Protein AF-A0A2W4S4C8-F1 (afdb_monomer)

Foldseek 3Di:
DDDDDLLVVQLVVQVVQLVPALAPPGRKKKFKDDPSDTQFIFIWFADPPDDTCNGVNFDDDPNDGPRIDHGLRRRVVVCVVVVHQRAAIEMEMADDDDPVSVVVCVVSNHPYYDYDDDD

Radius of gyration: 14.17 Å; Cα contacts (8 Å, |Δi|>4): 244; chains: 1; bounding box: 30×37×44 Å

Secondary structure (DSSP, 8-state):
-PPPPHHHHHHHHHHHHHTT---SS---EEEEEETTEEEEEEE-BPPTTS--HHHH---EETTEE-SSBPHHHHHHHHHHHTT---TT-EEEESSPPPHHHHHHHHHTT--EEE-----

Mean predicted aligned error: 2.94 Å

Nearest PDB structures (foldseek):
  2hvv-assembly1_A  TM=9.152E-01  e=1.849E-14  Streptococcus mutans
  4p9e-assembly1_A  TM=9.151E-01  e=1.339E-11  Cyanophage S-TIM5
  1vq2-assembly1_A  TM=8.371E-01  e=5.339E-11  Tequatrovirus T4
  7fh4-assembly1_A  TM=8.962E-01  e=2.965E-09  Paramecium bursaria Chlorella virus 1
  2w4l-assembly1_B  TM=8.130E-01  e=1.997E-09  Homo sapiens

pLDDT: mean 95.68, std 8.47, range [34.91, 98.81]

Structure (mmCIF, N/CA/C/O backbone):
data_AF-A0A2W4S4C8-F1
#
_entry.id   AF-A0A2W4S4C8-F1
#
loop_
_atom_site.group_PDB
_atom_site.id
_atom_site.type_symbol
_atom_site.label_atom_id
_atom_site.label_alt_id
_atom_site.label_comp_id
_atom_site.label_asym_id
_atom_site.label_entity_id
_atom_site.label_seq_id
_atom_site.pdbx_PDB_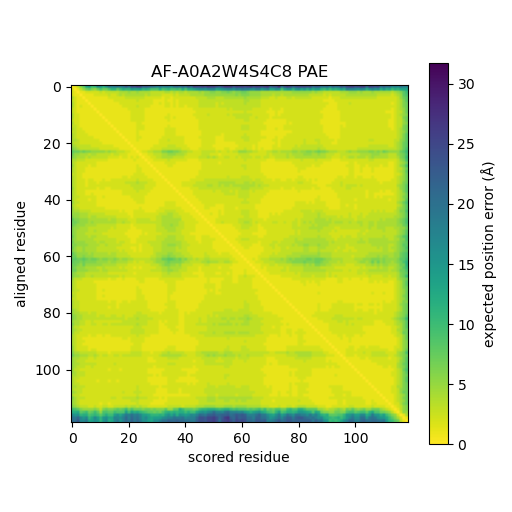ins_code
_atom_site.Cartn_x
_atom_site.Cartn_y
_atom_site.Cartn_z
_atom_site.occupancy
_atom_site.B_iso_or_equiv
_atom_site.auth_seq_id
_atom_site.auth_comp_id
_atom_site.auth_asym_id
_atom_site.auth_atom_id
_atom_site.pdbx_PDB_model_num
ATOM 1 N N . MET A 1 1 ? 7.617 17.529 23.225 1.00 72.50 1 MET A N 1
ATOM 2 C CA . MET A 1 1 ? 6.747 17.077 22.116 1.00 72.50 1 MET A CA 1
ATOM 3 C C . MET A 1 1 ? 5.524 16.405 22.714 1.00 72.50 1 MET A C 1
ATOM 5 O O . MET A 1 1 ? 5.693 15.645 23.661 1.00 72.50 1 MET A O 1
ATOM 9 N N . ALA A 1 2 ? 4.323 16.714 22.223 1.00 90.00 2 ALA A N 1
ATOM 10 C CA . ALA A 1 2 ? 3.101 16.026 22.641 1.00 90.00 2 ALA A CA 1
ATOM 11 C C . ALA A 1 2 ? 3.037 14.624 22.010 1.00 90.00 2 ALA A C 1
ATOM 13 O O . ALA A 1 2 ? 3.590 14.402 20.935 1.00 90.00 2 ALA A O 1
ATOM 14 N N . ARG A 1 3 ? 2.389 13.673 22.690 1.00 95.75 3 ARG A N 1
ATOM 15 C CA . ARG A 1 3 ? 2.176 12.317 22.168 1.00 95.75 3 ARG A CA 1
ATOM 16 C C . ARG A 1 3 ? 1.240 12.385 20.948 1.00 95.75 3 ARG A C 1
ATOM 18 O O . ARG A 1 3 ? 0.150 12.931 21.113 1.00 95.75 3 ARG A O 1
ATOM 25 N N . PRO A 1 4 ? 1.610 11.823 19.781 1.00 95.00 4 PRO A N 1
ATOM 26 C CA . PRO A 1 4 ? 0.745 11.844 18.606 1.00 95.00 4 PRO A CA 1
ATOM 27 C C . PRO A 1 4 ? -0.533 11.037 18.851 1.00 95.00 4 PRO A C 1
ATOM 29 O O . PRO A 1 4 ? -0.535 10.034 19.580 1.00 95.00 4 PRO A O 1
ATOM 32 N N . SER A 1 5 ? -1.623 11.466 18.221 1.00 95.88 5 SER A N 1
ATOM 33 C CA . SER A 1 5 ? -2.835 10.663 18.104 1.00 95.88 5 SER A CA 1
ATOM 34 C C . SER A 1 5 ? -2.574 9.401 17.272 1.00 95.88 5 SER A C 1
ATOM 36 O O . SER A 1 5 ? -1.567 9.273 16.575 1.00 95.88 5 SER A O 1
ATOM 38 N N . TRP A 1 6 ? -3.499 8.441 17.328 1.00 96.62 6 TRP A N 1
ATOM 39 C CA . TRP A 1 6 ? -3.377 7.216 16.536 1.00 96.62 6 TRP A CA 1
ATOM 40 C C . TRP A 1 6 ? -3.400 7.485 15.032 1.00 96.62 6 TRP A C 1
ATOM 42 O O . TRP A 1 6 ? -2.603 6.898 14.306 1.00 96.62 6 TRP A O 1
ATOM 52 N N . ASP A 1 7 ? -4.282 8.376 14.576 1.00 95.88 7 ASP A N 1
ATOM 53 C CA . ASP A 1 7 ? -4.401 8.699 13.155 1.00 95.88 7 ASP A CA 1
ATOM 54 C C . ASP A 1 7 ? -3.118 9.387 12.636 1.00 95.88 7 ASP A C 1
ATOM 56 O O . ASP A 1 7 ? -2.615 9.010 11.577 1.00 95.88 7 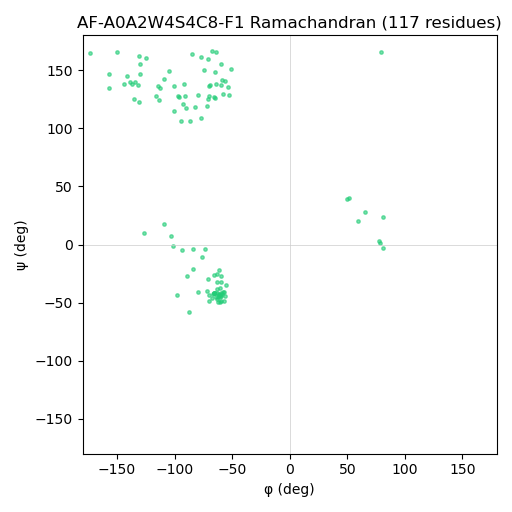ASP A O 1
ATOM 60 N N . GLU A 1 8 ? -2.529 10.308 13.411 1.00 95.38 8 GLU A N 1
ATOM 61 C CA . GLU A 1 8 ? -1.231 10.930 13.090 1.00 95.38 8 GLU A CA 1
ATOM 62 C C . GLU A 1 8 ? -0.105 9.893 13.039 1.00 95.38 8 GLU A C 1
ATOM 64 O O . GLU A 1 8 ? 0.608 9.809 12.042 1.00 95.38 8 GLU A O 1
ATOM 69 N N . TYR A 1 9 ? 0.005 9.042 14.065 1.00 97.25 9 TYR A N 1
ATOM 70 C CA . TYR A 1 9 ? 1.033 8.003 14.136 1.00 97.25 9 TYR A CA 1
ATOM 71 C C . TYR A 1 9 ? 0.992 7.051 12.931 1.00 97.25 9 TYR A C 1
ATOM 73 O O . TYR A 1 9 ? 2.017 6.788 12.298 1.00 97.25 9 TYR A O 1
ATOM 81 N N . PHE A 1 10 ? -0.188 6.534 12.577 1.00 98.19 10 PHE A N 1
ATOM 82 C CA . PHE A 1 10 ? -0.306 5.607 11.449 1.00 98.19 10 PHE A CA 1
ATOM 83 C C . PHE A 1 10 ? -0.101 6.290 10.097 1.00 98.19 10 PHE A C 1
ATOM 85 O O . PHE A 1 10 ? 0.412 5.661 9.168 1.00 98.19 10 PHE A O 1
ATOM 92 N N . MET A 1 11 ? -0.440 7.573 9.979 1.00 97.38 11 MET A N 1
ATOM 93 C CA . MET A 1 11 ? -0.120 8.335 8.781 1.00 97.38 11 MET A CA 1
ATOM 94 C C . MET A 1 11 ? 1.380 8.612 8.643 1.00 97.38 11 MET A C 1
ATOM 96 O O . MET A 1 11 ? 1.924 8.435 7.554 1.00 97.38 11 MET A O 1
ATOM 100 N N . GLU A 1 12 ? 2.072 8.992 9.716 1.00 96.88 12 GLU A N 1
ATOM 101 C CA . GLU A 1 12 ? 3.532 9.149 9.700 1.00 96.88 12 GLU A CA 1
ATOM 102 C C . GLU A 1 12 ? 4.215 7.846 9.268 1.00 96.88 12 GLU A C 1
ATOM 104 O O . GLU A 1 12 ? 5.115 7.851 8.426 1.00 96.88 12 GLU A O 1
ATOM 109 N N . LEU A 1 13 ? 3.724 6.701 9.751 1.00 98.19 13 LEU A N 1
ATOM 110 C CA . LEU A 1 13 ? 4.181 5.396 9.282 1.00 98.19 13 LEU A CA 1
ATOM 111 C C . LEU A 1 13 ? 3.911 5.181 7.788 1.00 98.19 13 LEU A C 1
ATOM 113 O O . LEU A 1 13 ? 4.802 4.716 7.079 1.00 98.19 13 LEU A O 1
ATOM 117 N N . ALA A 1 14 ? 2.733 5.548 7.275 1.00 98.25 14 ALA A N 1
ATOM 118 C CA . ALA A 1 14 ? 2.441 5.463 5.842 1.00 98.25 14 ALA A CA 1
ATOM 119 C C . ALA A 1 14 ? 3.391 6.340 5.006 1.00 98.25 14 ALA A C 1
ATOM 121 O O . ALA A 1 14 ? 3.847 5.912 3.943 1.00 98.25 14 ALA A O 1
ATOM 122 N N . GLN A 1 15 ? 3.765 7.522 5.502 1.00 97.81 15 GLN A N 1
ATOM 123 C CA . GLN A 1 15 ? 4.778 8.375 4.875 1.00 97.81 15 GLN A CA 1
ATOM 124 C C . GLN A 1 15 ? 6.168 7.732 4.897 1.00 97.81 15 GLN A C 1
ATOM 126 O O . GLN A 1 15 ? 6.875 7.779 3.891 1.00 97.81 15 GLN A O 1
ATOM 131 N N . VAL A 1 16 ? 6.566 7.092 6.002 1.00 98.44 16 VAL A N 1
ATOM 132 C CA . VAL A 1 16 ? 7.832 6.342 6.084 1.00 98.44 16 VAL A CA 1
ATOM 133 C C . VAL A 1 16 ? 7.839 5.175 5.096 1.00 98.44 16 VAL A C 1
ATOM 135 O O . VAL A 1 16 ? 8.811 5.011 4.361 1.00 98.44 16 VAL A O 1
ATOM 138 N N . VAL A 1 17 ? 6.748 4.413 5.010 1.00 98.44 17 VAL A N 1
ATOM 139 C CA . VAL A 1 17 ? 6.585 3.326 4.031 1.00 98.44 17 VAL A CA 1
ATOM 140 C C . VAL A 1 17 ? 6.711 3.861 2.600 1.00 98.44 17 VAL A C 1
ATOM 142 O O . VAL A 1 17 ? 7.424 3.274 1.785 1.00 98.44 17 VAL A O 1
ATOM 145 N N . ALA A 1 18 ? 6.111 5.018 2.302 1.00 98.25 18 ALA A N 1
ATOM 146 C CA . ALA A 1 18 ? 6.187 5.655 0.987 1.00 98.25 18 ALA A CA 1
ATOM 147 C C . ALA A 1 18 ? 7.625 5.990 0.551 1.00 98.25 18 ALA A C 1
ATOM 149 O O . ALA A 1 18 ? 7.905 5.991 -0.649 1.00 98.25 18 ALA A O 1
ATOM 150 N N . LYS A 1 19 ? 8.560 6.218 1.489 1.00 98.12 19 LYS A N 1
ATOM 151 C CA . LYS A 1 19 ? 9.977 6.496 1.173 1.00 98.12 19 LYS A CA 1
ATOM 152 C C . LYS A 1 19 ? 10.663 5.341 0.438 1.00 98.12 19 LYS A C 1
ATOM 154 O O . LYS A 1 19 ? 11.643 5.578 -0.257 1.00 98.12 19 LYS A O 1
ATOM 159 N N . ARG A 1 20 ? 10.143 4.110 0.546 1.00 98.12 20 ARG A N 1
ATOM 160 C CA . ARG A 1 20 ? 10.647 2.942 -0.198 1.00 98.12 20 ARG A CA 1
ATOM 161 C C . ARG A 1 20 ? 10.076 2.803 -1.614 1.00 98.12 20 ARG A C 1
ATOM 163 O O . ARG A 1 20 ? 10.493 1.908 -2.341 1.00 98.12 20 ARG A O 1
ATOM 170 N N . SER A 1 21 ? 9.140 3.663 -2.020 1.00 98.25 21 SER A N 1
ATOM 171 C CA . SER A 1 21 ? 8.544 3.613 -3.355 1.00 98.25 21 SER A CA 1
ATOM 172 C C . SER A 1 21 ? 9.581 3.787 -4.461 1.00 98.25 21 SER A C 1
ATOM 174 O O . SER A 1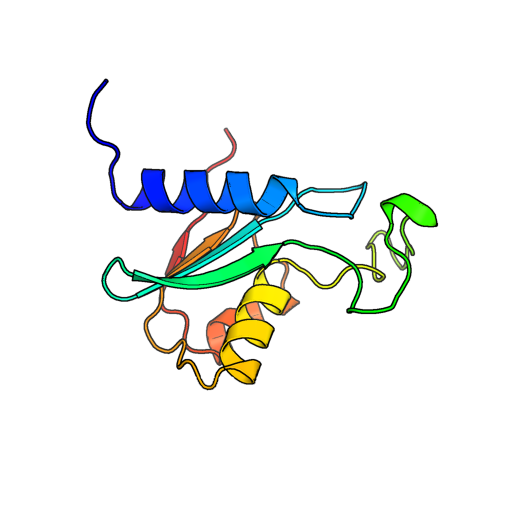 21 ? 10.422 4.691 -4.431 1.00 98.25 21 SER A O 1
ATOM 176 N N . THR A 1 22 ? 9.449 2.971 -5.502 1.00 98.06 22 THR A N 1
ATOM 177 C CA . THR A 1 22 ? 10.335 2.968 -6.670 1.00 98.06 22 THR A CA 1
ATOM 178 C C . THR A 1 22 ? 9.655 3.506 -7.932 1.00 98.06 22 THR A C 1
ATOM 180 O O . THR A 1 22 ? 10.143 3.311 -9.042 1.00 98.06 22 THR A O 1
ATOM 183 N N . CYS A 1 23 ? 8.533 4.222 -7.784 1.00 96.94 23 CYS A N 1
ATOM 184 C CA . CYS A 1 23 ? 7.920 4.996 -8.866 1.00 96.94 23 CYS A CA 1
ATOM 185 C C . CYS A 1 23 ? 8.440 6.442 -8.862 1.00 96.94 23 CYS A C 1
ATOM 187 O O . CYS A 1 23 ? 8.546 7.058 -7.800 1.00 96.94 23 CYS A O 1
ATOM 189 N N . ASN A 1 24 ? 8.735 7.007 -10.036 1.00 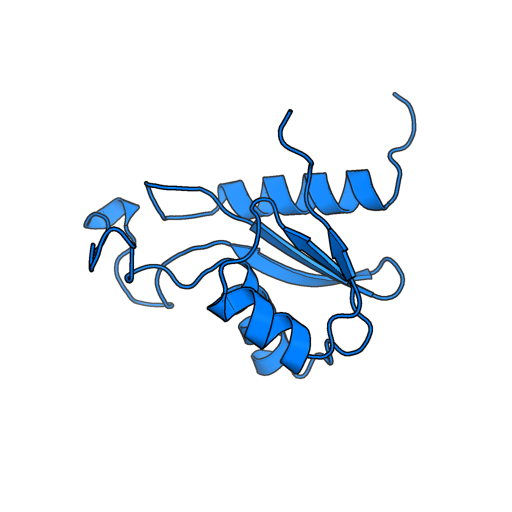92.56 24 ASN A N 1
ATOM 190 C CA . ASN A 1 24 ? 9.263 8.376 -10.146 1.00 92.56 24 ASN A CA 1
ATOM 191 C C . ASN A 1 24 ? 8.157 9.443 -10.131 1.00 92.56 24 ASN A C 1
ATOM 193 O O . ASN A 1 24 ? 8.422 10.595 -9.818 1.00 92.56 24 ASN A O 1
ATOM 197 N N . ARG A 1 25 ? 6.907 9.070 -10.446 1.00 93.94 25 ARG A N 1
ATOM 198 C CA . ARG A 1 25 ? 5.778 10.016 -10.535 1.00 93.94 25 ARG A CA 1
ATOM 199 C C . ARG A 1 25 ? 5.195 10.394 -9.180 1.00 93.94 25 ARG A C 1
ATOM 201 O O . ARG A 1 25 ? 4.800 11.534 -8.970 1.00 93.94 25 ARG A O 1
ATOM 208 N N . ARG A 1 26 ? 5.060 9.415 -8.285 1.00 93.06 26 ARG A N 1
ATOM 209 C CA . ARG A 1 26 ? 4.476 9.610 -6.956 1.00 93.06 26 ARG A CA 1
ATOM 210 C C . ARG A 1 26 ? 4.969 8.524 -6.014 1.00 93.06 26 ARG A C 1
ATOM 212 O O . ARG A 1 26 ? 4.942 7.346 -6.371 1.00 93.06 26 ARG A O 1
ATOM 219 N N . LYS A 1 27 ? 5.369 8.931 -4.813 1.00 96.69 27 LYS A N 1
ATOM 220 C CA . LYS A 1 27 ? 5.751 8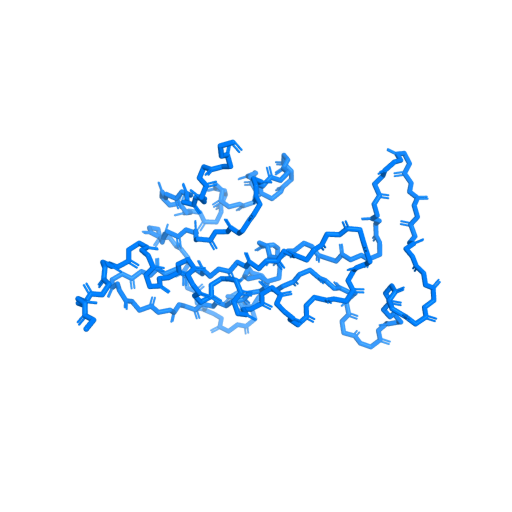.039 -3.718 1.00 96.69 27 LYS A CA 1
ATOM 221 C C . LYS A 1 27 ? 4.523 7.813 -2.837 1.00 96.69 27 LYS A C 1
ATOM 223 O O . LYS A 1 27 ? 4.086 8.729 -2.146 1.00 96.69 27 LYS A O 1
ATOM 228 N N . VAL A 1 28 ? 3.923 6.629 -2.920 1.00 98.06 28 VAL A N 1
ATOM 229 C CA . VAL A 1 28 ? 2.703 6.279 -2.179 1.00 98.06 28 VAL A CA 1
ATOM 230 C C . VAL A 1 28 ? 3.024 5.178 -1.180 1.00 98.06 28 VAL A C 1
ATOM 232 O O . VAL A 1 28 ? 3.730 4.226 -1.514 1.00 98.06 28 VAL A O 1
ATOM 235 N N . GLY A 1 29 ? 2.500 5.316 0.034 1.00 98.38 29 GLY A N 1
ATOM 236 C CA . GLY A 1 29 ? 2.571 4.317 1.091 1.00 98.38 29 GLY A CA 1
ATOM 237 C C . GLY A 1 29 ? 1.190 4.075 1.684 1.00 98.38 29 GLY A C 1
ATOM 238 O O . GLY A 1 29 ? 0.365 4.990 1.740 1.00 98.38 29 GLY A O 1
ATOM 239 N N . ALA A 1 30 ? 0.949 2.837 2.098 1.00 98.69 30 ALA A N 1
ATOM 240 C CA . ALA A 1 30 ? -0.279 2.373 2.714 1.00 98.69 30 ALA A CA 1
ATOM 241 C C . ALA A 1 30 ? 0.040 1.515 3.945 1.00 98.69 30 ALA A C 1
ATOM 243 O O . ALA A 1 30 ? 0.964 0.697 3.924 1.00 98.69 30 ALA A O 1
ATOM 244 N N . VAL A 1 31 ? -0.745 1.686 5.006 1.00 98.75 31 VAL A N 1
ATOM 245 C CA . VAL A 1 31 ? -0.678 0.905 6.247 1.00 98.75 31 VAL A CA 1
ATOM 246 C C . VAL A 1 31 ? -2.090 0.440 6.583 1.00 98.75 31 VAL A C 1
ATOM 248 O O . VAL A 1 31 ? -3.004 1.254 6.719 1.00 98.75 31 VAL A O 1
ATOM 251 N N . LEU A 1 32 ? -2.278 -0.873 6.703 1.00 98.75 32 LEU A N 1
ATOM 252 C CA . LEU A 1 32 ? -3.544 -1.473 7.119 1.00 98.75 32 LEU A CA 1
ATOM 253 C C . LEU A 1 32 ? -3.490 -1.754 8.617 1.00 98.75 32 LEU A C 1
ATOM 255 O O . LEU A 1 32 ? -2.555 -2.391 9.098 1.00 98.75 32 LEU A O 1
ATOM 259 N N . VAL A 1 33 ? -4.483 -1.267 9.356 1.00 98.81 33 VAL A N 1
ATOM 260 C CA . VAL A 1 33 ? -4.494 -1.281 10.823 1.00 98.81 33 VAL A CA 1
ATOM 261 C C . VAL A 1 33 ? -5.826 -1.804 11.335 1.00 98.81 33 VAL A C 1
ATOM 263 O O . VAL A 1 33 ? -6.883 -1.383 10.871 1.00 98.81 33 VAL A O 1
ATOM 266 N N . ARG A 1 34 ? -5.794 -2.664 12.353 1.00 98.50 34 ARG A N 1
ATOM 267 C CA . ARG A 1 34 ? -6.978 -3.041 13.138 1.00 98.50 34 ARG A CA 1
ATOM 268 C C . ARG A 1 34 ? -6.603 -3.106 14.611 1.00 98.50 34 ARG A C 1
ATOM 270 O O . ARG A 1 34 ? -5.504 -3.535 14.940 1.00 98.50 34 ARG A O 1
ATOM 277 N N . ASP A 1 35 ? -7.481 -2.628 15.488 1.00 97.62 35 ASP A N 1
ATOM 278 C CA . ASP A 1 35 ? -7.262 -2.622 16.943 1.00 97.62 35 ASP A CA 1
ATOM 279 C C . ASP A 1 35 ? -5.918 -1.994 17.357 1.00 97.62 35 ASP A C 1
ATOM 281 O O . ASP A 1 35 ? -5.217 -2.493 18.236 1.00 97.62 35 ASP A O 1
ATOM 285 N N . LYS A 1 36 ? -5.541 -0.894 16.682 1.00 97.62 36 LYS A N 1
ATOM 286 C CA . LYS A 1 36 ? -4.263 -0.173 16.860 1.00 97.62 36 LYS A CA 1
ATOM 287 C C . LYS A 1 36 ? -3.015 -1.035 16.594 1.00 97.62 36 LYS A C 1
ATOM 289 O O . LYS A 1 36 ? -1.921 -0.688 17.030 1.00 97.62 36 LYS A O 1
ATOM 294 N N . ARG A 1 37 ? -3.162 -2.142 15.863 1.00 98.12 37 ARG A N 1
ATOM 295 C CA . ARG A 1 37 ? -2.074 -3.016 15.413 1.00 98.12 37 ARG A CA 1
ATOM 296 C C . ARG A 1 37 ? -1.943 -2.932 13.902 1.00 98.12 37 ARG A C 1
ATOM 298 O O . ARG A 1 37 ? -2.937 -2.999 13.180 1.00 98.12 37 ARG A O 1
ATOM 305 N N . ILE A 1 38 ? -0.708 -2.800 13.436 1.00 98.69 38 ILE A N 1
ATOM 306 C CA . ILE A 1 38 ? -0.393 -2.854 12.010 1.00 98.69 38 ILE A CA 1
ATOM 307 C C . ILE A 1 38 ? -0.573 -4.300 11.554 1.00 98.69 38 ILE A C 1
ATOM 309 O O . ILE A 1 38 ? 0.003 -5.212 12.141 1.00 98.69 38 ILE A O 1
ATOM 313 N N . LEU A 1 39 ? -1.391 -4.492 10.526 1.00 98.75 39 LEU A N 1
ATOM 314 C CA . LEU A 1 39 ? -1.607 -5.781 9.883 1.00 98.75 39 LEU A CA 1
ATOM 315 C C . LEU A 1 39 ? -0.569 -5.982 8.784 1.00 98.75 39 LEU A C 1
ATOM 317 O O . LEU A 1 39 ? 0.201 -6.933 8.820 1.00 98.75 39 LEU A O 1
ATOM 321 N N . THR A 1 40 ? -0.536 -5.053 7.828 1.00 98.75 40 THR A N 1
ATOM 322 C CA . THR A 1 40 ? 0.393 -5.058 6.696 1.00 98.75 40 THR A CA 1
ATOM 323 C C . THR A 1 40 ? 0.693 -3.637 6.240 1.00 98.75 40 THR A C 1
ATOM 325 O O . THR A 1 40 ? 0.000 -2.676 6.592 1.00 98.75 40 THR A O 1
ATOM 328 N N . THR A 1 41 ? 1.741 -3.501 5.434 1.00 98.69 41 THR A N 1
ATOM 329 C CA . THR A 1 41 ? 2.107 -2.251 4.772 1.00 98.69 41 THR A CA 1
ATOM 330 C C . THR A 1 41 ? 2.349 -2.495 3.288 1.00 98.69 41 THR A C 1
ATOM 332 O O . THR A 1 41 ? 2.538 -3.630 2.848 1.00 98.69 41 THR A O 1
ATOM 335 N N . GLY A 1 42 ? 2.332 -1.426 2.501 1.00 98.50 42 GLY A N 1
ATOM 336 C CA . GLY A 1 42 ? 2.675 -1.479 1.089 1.00 98.50 42 GLY A CA 1
ATOM 337 C C . GLY A 1 42 ? 3.119 -0.120 0.576 1.00 98.50 42 GLY A C 1
ATOM 338 O O . GLY A 1 42 ? 2.631 0.914 1.018 1.00 98.50 42 GLY A O 1
ATOM 339 N N . TYR A 1 43 ? 4.049 -0.118 -0.371 1.00 98.62 43 TYR A N 1
ATOM 340 C CA . TYR A 1 43 ? 4.421 1.057 -1.156 1.00 98.62 43 TYR A CA 1
ATOM 341 C C . TYR A 1 43 ? 4.276 0.737 -2.637 1.00 98.62 43 TYR A C 1
ATOM 343 O O . TYR A 1 43 ? 4.245 -0.434 -3.017 1.00 98.62 43 TYR A O 1
ATOM 351 N N . ASN A 1 44 ? 4.177 1.755 -3.490 1.00 98.44 44 ASN A N 1
ATOM 352 C CA . ASN A 1 44 ? 4.070 1.510 -4.923 1.00 98.44 44 ASN A CA 1
ATOM 353 C C . ASN A 1 44 ? 5.433 1.197 -5.565 1.00 98.44 44 ASN A C 1
ATOM 355 O O . ASN A 1 44 ? 6.401 1.945 -5.412 1.00 98.44 44 ASN A O 1
ATOM 359 N N . GLY A 1 45 ? 5.492 0.095 -6.309 1.00 98.19 45 GLY A N 1
ATOM 360 C CA . GLY A 1 45 ? 6.703 -0.422 -6.944 1.00 98.19 45 GLY A CA 1
ATOM 361 C C . GLY A 1 45 ? 6.390 -1.604 -7.858 1.00 98.19 45 GLY A C 1
ATOM 362 O O . GLY A 1 45 ? 5.288 -2.151 -7.813 1.00 98.19 45 GLY A O 1
ATOM 363 N N . SER A 1 46 ? 7.332 -1.963 -8.728 1.00 97.69 46 SER A N 1
ATOM 364 C CA . SER A 1 46 ? 7.178 -3.119 -9.626 1.00 97.69 46 SER A CA 1
ATOM 365 C C . SER A 1 46 ? 6.967 -4.425 -8.851 1.00 97.69 46 SER A C 1
ATOM 367 O O . SER A 1 46 ? 7.440 -4.526 -7.714 1.00 97.69 46 SER A O 1
ATOM 369 N N . PRO A 1 47 ? 6.322 -5.436 -9.464 1.00 96.81 47 PRO A N 1
ATOM 370 C CA . PRO A 1 47 ? 6.292 -6.787 -8.917 1.00 96.81 47 PRO A CA 1
ATOM 371 C C . PRO A 1 47 ? 7.703 -7.306 -8.569 1.00 96.81 47 PRO A C 1
ATOM 373 O O . PRO A 1 47 ? 8.672 -6.914 -9.232 1.00 96.81 47 PRO A O 1
ATOM 376 N N . PRO A 1 48 ? 7.838 -8.197 -7.567 1.00 93.94 48 PRO A N 1
ATOM 377 C CA . PRO A 1 48 ? 9.124 -8.786 -7.203 1.00 93.94 48 PRO A CA 1
ATOM 378 C C . PRO A 1 48 ? 9.833 -9.425 -8.405 1.00 93.94 48 PRO A C 1
ATOM 380 O O . PRO A 1 48 ? 9.208 -10.124 -9.199 1.00 93.94 48 PRO A O 1
ATOM 383 N N . GLY A 1 49 ? 11.139 -9.182 -8.533 1.00 96.00 49 GLY A N 1
ATOM 384 C CA . GLY A 1 49 ? 11.961 -9.718 -9.625 1.00 96.00 49 GLY A CA 1
ATOM 385 C C . GLY A 1 49 ? 11.883 -8.946 -10.948 1.00 96.00 49 GLY A C 1
ATOM 386 O O . GLY A 1 49 ? 12.608 -9.293 -11.876 1.00 96.00 49 GLY A O 1
ATOM 387 N N . LEU A 1 50 ? 11.057 -7.896 -11.051 1.00 97.31 50 LEU A N 1
ATOM 388 C CA . LEU A 1 50 ? 10.975 -7.052 -12.248 1.00 97.31 50 LEU A CA 1
ATOM 389 C C . LEU A 1 50 ? 11.659 -5.687 -12.049 1.00 97.31 50 LEU A C 1
ATOM 391 O O . LEU A 1 50 ? 11.610 -5.142 -10.944 1.00 97.31 50 LEU A O 1
ATOM 395 N N . PRO A 1 51 ? 12.223 -5.079 -13.116 1.00 97.25 51 PRO A N 1
ATOM 396 C CA . PRO A 1 51 ? 12.860 -3.765 -13.037 1.00 97.25 51 PRO A CA 1
ATOM 397 C C . PRO A 1 51 ? 11.929 -2.683 -12.489 1.00 97.25 51 PRO A C 1
ATOM 399 O O . PRO A 1 51 ? 10.743 -2.620 -12.847 1.00 97.25 51 PRO A O 1
ATOM 402 N N . HIS A 1 52 ? 12.461 -1.794 -11.654 1.00 97.94 52 HIS A N 1
ATOM 403 C CA . HIS A 1 52 ? 11.720 -0.674 -11.091 1.00 97.94 52 HIS A CA 1
ATOM 404 C C . HIS A 1 52 ? 11.685 0.548 -12.011 1.00 97.94 52 HIS A C 1
ATOM 406 O O . HIS A 1 52 ? 12.471 0.677 -12.947 1.00 97.94 52 HIS A O 1
ATOM 412 N N . CYS A 1 53 ? 10.771 1.491 -11.744 1.00 97.81 53 CYS A N 1
ATOM 413 C CA . CYS A 1 53 ? 10.741 2.736 -12.521 1.00 97.81 53 CYS A CA 1
ATOM 414 C C . CYS A 1 53 ? 12.001 3.583 -12.289 1.00 97.81 53 CYS A C 1
ATOM 416 O O . CYS A 1 53 ? 12.362 4.377 -13.151 1.00 97.81 53 CYS A O 1
ATOM 418 N N . THR A 1 54 ? 12.653 3.431 -11.135 1.00 97.31 54 THR A N 1
ATOM 419 C CA . THR A 1 54 ? 13.960 4.033 -10.839 1.00 97.31 54 THR A CA 1
ATOM 420 C C . THR A 1 54 ? 15.068 3.515 -11.748 1.00 97.31 54 THR A C 1
ATOM 422 O O . THR A 1 54 ? 16.022 4.245 -11.981 1.00 97.31 54 THR A O 1
ATOM 425 N N . ASP A 1 55 ? 14.920 2.303 -12.287 1.00 97.12 55 ASP A N 1
ATOM 426 C CA . ASP A 1 55 ? 15.972 1.631 -13.051 1.00 97.12 55 ASP A CA 1
ATOM 427 C C . ASP A 1 55 ? 15.757 1.820 -14.557 1.00 97.12 55 ASP A C 1
ATOM 429 O O . ASP A 1 55 ? 16.690 2.106 -15.297 1.00 97.12 55 ASP A O 1
ATOM 433 N N . VAL A 1 56 ? 14.506 1.676 -15.015 1.00 97.88 56 VAL A N 1
ATOM 434 C CA . VAL A 1 56 ? 14.157 1.640 -16.451 1.00 97.88 56 VAL A CA 1
ATOM 435 C C . VAL A 1 56 ? 13.071 2.642 -16.851 1.00 97.88 56 VAL A C 1
ATOM 437 O O . VAL A 1 56 ? 12.524 2.578 -17.951 1.00 97.88 56 VAL A O 1
ATOM 440 N N . GLY A 1 57 ? 12.704 3.554 -15.952 1.00 97.19 57 GLY A N 1
ATOM 441 C CA . GLY A 1 57 ? 11.640 4.526 -16.186 1.00 97.19 57 GLY A CA 1
ATOM 442 C C . GLY A 1 57 ? 10.221 3.971 -15.998 1.00 97.19 57 GLY A C 1
ATOM 443 O O . GLY A 1 57 ? 9.964 2.765 -15.895 1.00 97.19 57 GLY A O 1
ATOM 444 N N . CYS A 1 58 ? 9.257 4.891 -15.915 1.00 97.31 58 CYS A N 1
ATOM 445 C CA . CYS A 1 58 ? 7.841 4.539 -15.806 1.00 97.31 58 CYS A CA 1
ATOM 446 C C . CYS A 1 58 ? 7.331 3.951 -17.129 1.00 97.31 58 CYS A C 1
ATOM 448 O O . CYS A 1 58 ? 7.599 4.508 -18.189 1.00 97.31 58 CYS A O 1
ATOM 450 N N . LEU A 1 59 ? 6.549 2.869 -17.063 1.00 96.81 59 LEU A N 1
ATOM 451 C CA . LEU A 1 59 ? 5.799 2.370 -18.219 1.00 96.81 59 LEU A CA 1
ATOM 452 C C . LEU A 1 59 ? 4.458 3.099 -18.278 1.00 96.81 59 LEU A C 1
ATOM 454 O O . LEU A 1 59 ? 3.601 2.847 -17.434 1.00 96.81 59 LEU A O 1
ATOM 458 N N . MET A 1 60 ? 4.311 4.025 -19.221 1.00 96.38 60 MET A N 1
ATOM 459 C CA . MET A 1 60 ? 3.144 4.901 -19.317 1.00 96.38 60 MET A CA 1
ATOM 460 C C . MET A 1 60 ? 2.130 4.372 -20.330 1.00 96.38 60 MET A C 1
ATOM 462 O O . MET A 1 60 ? 2.484 4.135 -21.480 1.00 96.38 60 MET A O 1
ATOM 466 N N . VAL A 1 61 ? 0.874 4.243 -19.909 1.00 96.69 61 VAL A N 1
ATOM 467 C CA . VAL A 1 61 ? -0.283 3.919 -20.756 1.00 96.69 61 VAL A CA 1
ATOM 468 C C . VAL A 1 61 ? -1.416 4.854 -20.344 1.00 96.69 61 VAL A C 1
ATOM 470 O O . VAL A 1 61 ? -1.706 4.966 -19.154 1.00 96.69 61 VAL A O 1
ATOM 473 N N . ASP A 1 62 ? -1.985 5.593 -21.297 1.00 94.50 62 ASP A N 1
ATOM 474 C CA . ASP A 1 62 ? -3.088 6.545 -21.075 1.00 94.50 62 ASP A CA 1
ATOM 475 C C . ASP A 1 62 ? -2.855 7.525 -19.907 1.00 94.50 62 ASP A C 1
ATOM 477 O O . ASP A 1 62 ? -3.737 7.821 -19.107 1.00 94.50 62 ASP A O 1
ATOM 481 N N . GLY A 1 63 ? -1.619 8.013 -19.759 1.00 92.31 63 GLY A N 1
ATOM 482 C CA . GLY A 1 63 ? -1.245 8.944 -18.685 1.00 92.31 63 GLY A CA 1
ATOM 483 C C . GLY A 1 63 ? -1.026 8.301 -17.305 1.00 92.31 63 GLY A C 1
ATOM 484 O O . GLY A 1 63 ? -0.641 8.997 -16.357 1.00 92.31 63 GLY A O 1
ATOM 485 N N . HIS A 1 64 ? -1.166 6.979 -17.189 1.00 92.88 64 HIS A N 1
ATOM 486 C CA . HIS A 1 64 ? -0.945 6.207 -15.968 1.00 92.88 64 HIS A CA 1
ATOM 487 C C . HIS A 1 64 ? 0.322 5.349 -16.052 1.00 92.88 64 HIS A C 1
ATOM 489 O O . HIS A 1 64 ? 0.648 4.792 -17.094 1.00 92.88 64 HIS A O 1
ATOM 495 N N . CYS A 1 65 ? 1.055 5.233 -14.939 1.00 95.62 65 CYS A N 1
ATOM 496 C CA . CYS A 1 65 ? 2.162 4.281 -14.857 1.00 95.62 65 CYS A CA 1
ATOM 497 C C . CYS A 1 65 ? 1.603 2.897 -14.524 1.00 95.62 65 CYS A C 1
ATOM 499 O O . CYS A 1 65 ? 1.046 2.723 -13.444 1.00 95.62 65 CYS A O 1
ATOM 501 N N . VAL A 1 66 ? 1.791 1.926 -15.416 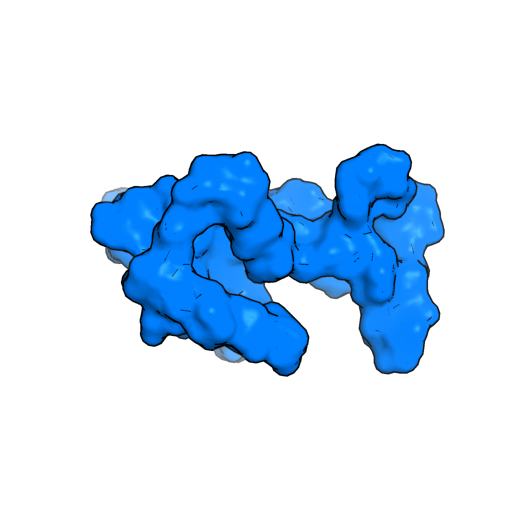1.00 96.12 66 VAL A N 1
ATOM 502 C CA . VAL A 1 66 ? 1.298 0.545 -15.249 1.00 96.12 66 VAL A CA 1
ATOM 503 C C . VAL A 1 66 ? 2.386 -0.434 -14.795 1.00 96.12 66 VAL A C 1
ATOM 505 O O . VAL A 1 66 ? 2.115 -1.609 -14.581 1.00 96.12 66 VAL A O 1
ATOM 508 N N . ARG A 1 67 ? 3.631 0.036 -14.623 1.00 96.81 67 ARG A N 1
ATOM 509 C CA . ARG A 1 67 ? 4.744 -0.791 -14.119 1.00 96.81 67 ARG A CA 1
ATOM 510 C C . ARG A 1 67 ? 4.605 -1.100 -12.629 1.00 96.81 67 ARG A C 1
ATOM 512 O O . ARG A 1 67 ? 4.960 -2.186 -12.185 1.00 96.81 67 ARG A O 1
ATOM 519 N N . ALA A 1 68 ? 4.168 -0.112 -11.854 1.00 97.38 68 ALA A N 1
ATOM 520 C CA . ALA A 1 68 ? 4.124 -0.208 -10.406 1.00 97.38 68 ALA A CA 1
ATOM 521 C C . ALA A 1 68 ? 2.771 -0.749 -9.940 1.00 97.38 68 ALA A C 1
ATOM 523 O O . ALA A 1 68 ? 1.732 -0.173 -10.256 1.00 97.38 68 ALA A O 1
ATOM 524 N N . ILE A 1 69 ? 2.798 -1.787 -9.107 1.00 98.19 69 ILE A N 1
ATOM 525 C CA . ILE A 1 69 ? 1.665 -2.134 -8.250 1.00 98.19 69 ILE A CA 1
ATOM 526 C C . ILE A 1 69 ? 1.467 -0.971 -7.271 1.00 98.19 69 ILE A C 1
ATOM 528 O O . ILE A 1 69 ? 2.442 -0.404 -6.770 1.00 98.19 69 ILE A O 1
ATOM 532 N N . HIS A 1 70 ? 0.221 -0.578 -7.015 1.00 98.44 70 HIS A N 1
ATOM 533 C CA . HIS A 1 70 ? -0.083 0.509 -6.086 1.00 98.44 70 HIS A CA 1
ATOM 534 C C . HIS A 1 70 ? 0.172 0.105 -4.624 1.00 98.44 70 HIS A C 1
ATOM 536 O O . HIS A 1 70 ? 0.208 -1.075 -4.277 1.00 98.44 70 HIS A O 1
ATOM 542 N N . ALA A 1 71 ? 0.338 1.091 -3.743 1.00 98.56 71 ALA A N 1
ATOM 543 C CA . ALA A 1 71 ? 0.664 0.852 -2.338 1.00 98.56 71 ALA A CA 1
ATOM 544 C C . ALA A 1 71 ? -0.427 0.044 -1.618 1.00 98.56 71 ALA A C 1
ATOM 546 O O . ALA A 1 71 ? -0.134 -0.906 -0.895 1.00 98.56 71 ALA A O 1
ATOM 547 N N . GLU A 1 72 ? -1.687 0.387 -1.872 1.00 98.75 72 GLU A N 1
ATOM 548 C CA . GLU A 1 72 ? -2.874 -0.255 -1.311 1.00 98.75 72 GLU A CA 1
ATOM 549 C C . GLU A 1 72 ? -2.994 -1.703 -1.794 1.00 98.75 72 GLU A C 1
ATOM 551 O O . GLU A 1 72 ? -3.268 -2.605 -1.006 1.00 98.75 72 GLU A O 1
ATOM 556 N N . GLN A 1 73 ? -2.725 -1.934 -3.083 1.00 98.69 73 GLN A N 1
ATOM 557 C CA . GLN A 1 73 ? -2.705 -3.271 -3.672 1.00 98.69 73 GLN A CA 1
ATOM 558 C C . GLN A 1 73 ? -1.613 -4.128 -3.039 1.00 98.69 73 GLN A C 1
ATOM 560 O O . GLN A 1 73 ? -1.895 -5.247 -2.625 1.00 98.69 73 GLN A O 1
ATOM 565 N N . ASN A 1 74 ? -0.396 -3.596 -2.897 1.00 98.69 74 ASN A N 1
ATOM 566 C CA . ASN A 1 74 ? 0.690 -4.308 -2.228 1.00 98.69 74 ASN A CA 1
ATOM 567 C C . ASN A 1 74 ? 0.335 -4.643 -0.773 1.00 98.69 74 ASN A C 1
ATOM 569 O O . ASN A 1 74 ? 0.559 -5.773 -0.349 1.00 98.69 74 ASN A O 1
ATOM 573 N N . ALA A 1 75 ? -0.290 -3.726 -0.029 1.00 98.75 75 ALA A N 1
ATOM 574 C CA . ALA A 1 75 ? -0.721 -4.002 1.342 1.00 98.75 75 ALA A CA 1
ATOM 575 C C . ALA A 1 75 ? -1.784 -5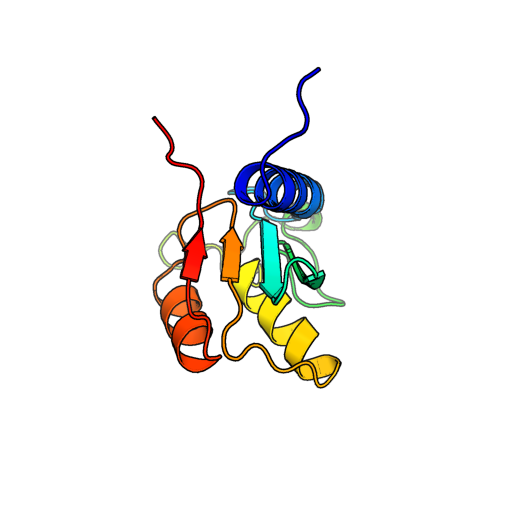.119 1.420 1.00 98.75 75 ALA A C 1
ATOM 577 O O . ALA A 1 75 ? -1.730 -5.956 2.325 1.00 98.75 75 ALA A O 1
ATOM 578 N N . ILE A 1 76 ? -2.716 -5.171 0.457 1.00 98.81 76 ILE A N 1
ATOM 579 C CA . ILE A 1 76 ? -3.708 -6.254 0.331 1.00 98.81 76 ILE A CA 1
ATOM 580 C C . ILE A 1 76 ? -3.037 -7.581 -0.045 1.00 98.81 76 ILE A C 1
ATOM 582 O O . ILE A 1 76 ? -3.326 -8.606 0.568 1.00 98.81 76 ILE A O 1
ATOM 586 N N . ILE A 1 77 ? -2.124 -7.572 -1.020 1.00 98.62 77 ILE A N 1
ATOM 587 C CA . ILE A 1 77 ? -1.388 -8.764 -1.466 1.00 98.62 77 ILE A CA 1
ATOM 588 C C . ILE A 1 77 ? -0.589 -9.361 -0.305 1.00 98.62 77 ILE A C 1
ATOM 590 O O . ILE A 1 77 ? -0.651 -10.566 -0.087 1.00 98.62 77 ILE A O 1
ATOM 594 N N . GLN A 1 78 ? 0.102 -8.531 0.482 1.00 98.44 78 GLN A N 1
ATOM 595 C CA . GLN A 1 78 ? 0.815 -8.985 1.680 1.00 98.44 78 GLN A CA 1
ATOM 596 C C . GLN A 1 78 ? -0.125 -9.672 2.675 1.00 98.44 78 GLN A C 1
ATOM 598 O O . GLN A 1 78 ? 0.215 -10.711 3.235 1.00 98.44 78 GLN A O 1
ATOM 603 N N . ALA A 1 79 ? -1.333 -9.139 2.863 1.00 98.56 79 ALA A N 1
ATOM 604 C CA . ALA A 1 79 ? -2.298 -9.749 3.769 1.00 98.56 79 ALA A CA 1
ATOM 605 C C . ALA A 1 79 ? -2.756 -11.120 3.255 1.00 98.56 79 ALA A C 1
ATOM 607 O O . ALA A 1 79 ? -2.817 -12.072 4.029 1.00 98.56 79 ALA A O 1
ATOM 608 N N . ALA A 1 80 ? -2.999 -11.242 1.947 1.00 98.50 80 ALA A N 1
ATOM 609 C CA . ALA A 1 80 ? -3.360 -12.506 1.315 1.00 98.50 80 ALA A CA 1
ATOM 610 C C . ALA A 1 80 ? -2.235 -13.553 1.408 1.00 98.50 80 ALA A C 1
ATOM 612 O O . ALA A 1 80 ? -2.500 -14.691 1.788 1.00 98.50 80 ALA A O 1
ATOM 613 N N . LEU A 1 81 ? -0.983 -13.166 1.132 1.00 98.06 81 LEU A N 1
ATOM 614 C CA . LEU A 1 81 ? 0.185 -14.055 1.216 1.00 98.06 81 LEU A CA 1
ATOM 615 C C . LEU A 1 81 ? 0.394 -14.629 2.623 1.00 98.06 81 LEU A C 1
ATOM 617 O O . LEU A 1 81 ? 0.855 -15.758 2.763 1.00 98.06 81 LEU A O 1
ATOM 621 N N . HIS A 1 82 ? 0.045 -13.863 3.658 1.00 97.88 82 HIS A N 1
ATOM 622 C CA . HIS A 1 82 ? 0.239 -14.248 5.057 1.00 97.88 82 HIS A CA 1
ATOM 623 C C . HIS A 1 82 ? -1.042 -14.717 5.765 1.00 97.88 82 HIS A C 1
ATOM 625 O O . HIS A 1 82 ? -1.022 -14.929 6.975 1.00 97.88 82 HIS A O 1
ATOM 631 N N . GLY A 1 83 ? -2.160 -14.878 5.048 1.00 97.94 83 GLY A N 1
ATOM 632 C CA . GLY A 1 83 ? -3.426 -15.328 5.641 1.00 97.94 83 GLY A CA 1
ATOM 633 C C . GLY A 1 83 ? -4.030 -14.347 6.657 1.00 97.94 83 GLY A C 1
ATOM 634 O O . GLY A 1 83 ? -4.738 -14.753 7.577 1.00 97.94 83 GLY A O 1
ATOM 635 N N . ILE A 1 84 ? -3.754 -13.048 6.517 1.00 98.44 84 ILE A N 1
ATOM 636 C CA . ILE A 1 84 ? -4.218 -12.003 7.432 1.00 98.44 84 ILE A CA 1
ATOM 637 C C . ILE A 1 84 ? -5.566 -11.462 6.946 1.00 98.44 84 ILE A C 1
ATOM 639 O O . ILE A 1 84 ? -5.673 -10.851 5.885 1.00 98.44 84 ILE A O 1
ATOM 643 N N . THR A 1 85 ? -6.613 -11.627 7.755 1.00 98.06 85 THR A N 1
ATOM 644 C CA . THR A 1 85 ? -7.924 -11.030 7.458 1.00 98.06 85 THR A CA 1
ATOM 645 C C . THR A 1 85 ? -7.900 -9.508 7.606 1.00 98.06 85 THR A C 1
ATOM 647 O O . THR A 1 85 ? -7.545 -8.985 8.667 1.00 98.06 85 THR A O 1
ATOM 650 N N . LEU A 1 86 ? -8.351 -8.801 6.565 1.00 98.62 86 LEU A N 1
ATOM 651 C CA . LEU A 1 86 ? -8.458 -7.336 6.513 1.00 98.62 86 LEU A CA 1
ATOM 652 C C . LEU A 1 86 ? -9.836 -6.794 6.915 1.00 98.62 86 LEU A C 1
ATOM 654 O O . LEU A 1 86 ? -10.009 -5.582 7.035 1.00 98.62 86 LEU A O 1
ATOM 658 N N . LYS A 1 87 ? -10.815 -7.672 7.164 1.00 98.56 87 LYS A N 1
ATOM 659 C CA . LYS A 1 87 ? -12.181 -7.263 7.504 1.00 98.56 87 LYS A CA 1
ATOM 660 C C . LYS A 1 87 ? -12.188 -6.367 8.749 1.00 98.56 87 LYS A C 1
ATOM 662 O O . LYS A 1 87 ? -11.596 -6.713 9.776 1.00 98.56 87 LYS A O 1
ATOM 667 N N . GLY A 1 88 ? -12.859 -5.222 8.645 1.00 98.56 88 GLY A N 1
ATOM 668 C CA . GLY A 1 88 ? -12.976 -4.222 9.708 1.00 98.56 88 GLY A CA 1
ATOM 669 C C . GLY A 1 88 ? -11.737 -3.341 9.907 1.00 98.56 88 GLY A C 1
ATOM 670 O O . GLY A 1 88 ? -11.726 -2.530 10.827 1.00 98.56 88 GLY A O 1
ATOM 671 N N . ALA A 1 89 ? -10.689 -3.484 9.090 1.00 98.69 89 ALA A N 1
ATOM 672 C CA . ALA A 1 89 ? -9.480 -2.675 9.227 1.00 98.69 89 ALA A CA 1
ATOM 673 C C . ALA A 1 89 ? -9.660 -1.248 8.676 1.00 98.69 89 ALA A C 1
ATOM 675 O O . ALA A 1 89 ? -10.552 -0.968 7.872 1.00 98.69 89 ALA A O 1
ATOM 676 N N . THR A 1 90 ? -8.772 -0.349 9.099 1.00 98.75 90 THR A N 1
ATOM 677 C CA . THR A 1 90 ? -8.582 0.993 8.537 1.00 98.75 90 THR A CA 1
ATOM 678 C C . THR A 1 90 ? -7.372 0.991 7.607 1.00 98.75 90 THR A C 1
ATOM 680 O O . THR A 1 90 ? -6.328 0.437 7.951 1.00 98.75 90 THR A O 1
ATOM 683 N N . CYS A 1 91 ? -7.490 1.630 6.446 1.00 98.62 91 CYS A N 1
ATOM 684 C CA . CYS A 1 91 ? -6.375 1.890 5.541 1.00 98.62 91 CYS A CA 1
ATOM 685 C C . CYS A 1 91 ? -5.898 3.336 5.695 1.00 98.62 91 CYS A C 1
ATOM 687 O O . CYS A 1 91 ? -6.639 4.256 5.359 1.00 98.62 91 CYS A O 1
ATOM 689 N N . TYR A 1 92 ? -4.668 3.535 6.168 1.00 98.62 92 TYR A N 1
ATOM 690 C CA . TYR A 1 92 ? -3.982 4.827 6.137 1.00 98.62 92 TYR A CA 1
ATOM 691 C C . TYR A 1 92 ? -3.146 4.902 4.866 1.00 98.62 92 TYR A C 1
ATOM 693 O O . TYR A 1 92 ? -2.278 4.055 4.663 1.00 98.62 92 TYR A O 1
ATOM 701 N N . VAL A 1 93 ? -3.398 5.888 4.006 1.00 98.38 93 VAL A N 1
ATOM 702 C CA . VAL A 1 93 ? -2.734 6.004 2.701 1.00 98.38 93 VAL A CA 1
ATOM 703 C C . VAL A 1 93 ? -2.311 7.443 2.410 1.00 98.38 93 VAL A C 1
ATOM 705 O O . VAL A 1 93 ? -3.051 8.393 2.666 1.00 98.38 93 VAL A O 1
ATOM 708 N N . THR A 1 94 ? -1.107 7.621 1.863 1.00 97.31 94 THR A N 1
ATOM 709 C CA . THR A 1 94 ? -0.534 8.959 1.613 1.00 97.31 94 THR A CA 1
ATOM 710 C C . THR A 1 94 ? -1.126 9.674 0.396 1.00 97.31 94 THR A C 1
ATOM 712 O O . THR A 1 94 ? -0.872 10.857 0.185 1.00 97.31 94 THR A O 1
ATOM 715 N N . SER A 1 95 ? -1.909 8.979 -0.430 1.00 93.94 95 SER A N 1
ATOM 716 C CA . SER A 1 95 ? -2.591 9.537 -1.597 1.00 93.94 95 SER A CA 1
ATOM 717 C C . SER A 1 95 ? -3.976 8.919 -1.728 1.00 93.94 95 SER A C 1
ATOM 719 O O . SER A 1 95 ? -4.143 7.740 -1.427 1.00 93.94 95 SER A O 1
ATOM 721 N N . SER A 1 96 ? -4.962 9.695 -2.185 1.00 93.56 96 SER A N 1
ATOM 722 C CA . SER A 1 96 ? -6.308 9.173 -2.434 1.00 93.56 96 SER A CA 1
ATOM 723 C C . SER A 1 96 ? -6.244 7.934 -3.339 1.00 93.56 96 SER A C 1
ATOM 725 O O . SER A 1 96 ? -5.622 8.016 -4.406 1.00 93.56 96 SER A O 1
ATOM 727 N N . PRO A 1 97 ? -6.885 6.815 -2.954 1.00 96.06 97 PRO A N 1
ATOM 728 C CA . PRO A 1 97 ? -6.873 5.610 -3.765 1.00 96.06 97 PRO A CA 1
ATOM 729 C C . PRO A 1 97 ? -7.463 5.850 -5.150 1.00 96.06 97 PRO A C 1
ATOM 731 O O . PRO A 1 97 ? -8.469 6.548 -5.298 1.00 96.06 97 PRO A O 1
ATOM 734 N N . CYS A 1 98 ? -6.874 5.232 -6.175 1.00 95.38 98 CYS A N 1
ATOM 735 C CA . CYS A 1 98 ? -7.526 5.184 -7.482 1.00 95.38 98 CYS A CA 1
ATOM 736 C C . CYS A 1 98 ? -8.791 4.311 -7.411 1.00 95.38 98 CYS A C 1
ATOM 738 O O . CYS A 1 98 ? -8.974 3.530 -6.474 1.00 95.38 98 CYS A O 1
ATOM 740 N N . VAL A 1 99 ? -9.643 4.379 -8.436 1.00 96.94 99 VAL A N 1
ATOM 741 C CA . VAL A 1 99 ? -10.894 3.602 -8.478 1.00 96.94 99 VAL A CA 1
ATOM 742 C C . VAL A 1 99 ? -10.668 2.092 -8.310 1.00 96.94 99 VAL A C 1
ATOM 744 O O . VAL A 1 99 ? -11.471 1.420 -7.667 1.00 96.94 99 VAL A O 1
ATOM 747 N N . HIS A 1 100 ? -9.561 1.551 -8.829 1.00 97.62 100 HIS A N 1
ATOM 748 C CA . HIS A 1 100 ? -9.228 0.132 -8.686 1.00 97.62 100 HIS A CA 1
ATOM 749 C C . HIS A 1 100 ? -8.842 -0.218 -7.246 1.00 97.62 100 HIS A C 1
ATOM 751 O O . HIS A 1 100 ? -9.401 -1.156 -6.682 1.00 97.62 100 HIS A O 1
ATOM 757 N N . CYS A 1 101 ? -7.956 0.565 -6.624 1.00 98.31 101 CYS A N 1
ATOM 758 C CA . CYS A 1 101 ? -7.591 0.384 -5.220 1.00 98.31 101 CYS A CA 1
ATOM 759 C C . CYS A 1 101 ? -8.807 0.535 -4.302 1.00 98.31 101 CYS A C 1
ATOM 761 O O . CYS A 1 101 ? -9.002 -0.293 -3.420 1.00 98.31 101 CYS A O 1
ATOM 763 N N . ALA A 1 102 ? -9.658 1.538 -4.533 1.00 98.19 102 ALA A N 1
ATOM 764 C CA . ALA A 1 102 ? -10.871 1.752 -3.750 1.00 98.19 102 ALA A CA 1
ATOM 765 C C . ALA A 1 102 ? -11.813 0.538 -3.818 1.00 98.19 102 ALA A C 1
ATOM 767 O O . ALA A 1 102 ? -12.223 0.027 -2.777 1.00 98.19 102 ALA A O 1
ATOM 768 N N . LYS A 1 103 ? -12.091 0.019 -5.024 1.00 98.56 103 LYS A N 1
ATOM 769 C CA . LYS A 1 103 ? -12.892 -1.205 -5.213 1.00 98.56 103 LYS A CA 1
ATOM 770 C C . LYS A 1 103 ? -12.298 -2.396 -4.456 1.00 98.56 103 LYS A C 1
ATOM 772 O O . LYS A 1 103 ? -13.033 -3.116 -3.787 1.00 98.56 103 LYS A O 1
ATOM 777 N N . MET A 1 104 ? -10.979 -2.582 -4.529 1.00 98.69 104 MET A N 1
ATOM 778 C CA . MET A 1 104 ? -10.290 -3.677 -3.840 1.00 98.69 104 MET A CA 1
ATOM 779 C C . MET A 1 104 ? -10.328 -3.532 -2.316 1.00 98.69 104 MET A C 1
ATOM 781 O O . MET A 1 104 ? -10.592 -4.512 -1.630 1.00 98.69 104 MET A O 1
ATOM 785 N N . LEU A 1 105 ? -10.107 -2.328 -1.780 1.00 98.69 105 LEU A N 1
ATOM 786 C CA . LEU A 1 105 ? -10.183 -2.054 -0.341 1.00 98.69 105 LEU A CA 1
ATOM 787 C C . LEU A 1 105 ? -11.593 -2.343 0.196 1.00 98.69 105 LEU A C 1
ATOM 789 O O . LEU A 1 105 ? -11.731 -3.027 1.209 1.00 98.69 105 LEU A O 1
ATOM 793 N N . ILE A 1 106 ? -12.633 -1.887 -0.512 1.00 98.50 106 ILE A N 1
ATOM 794 C CA . ILE A 1 106 ? -14.033 -2.163 -0.157 1.00 98.50 106 ILE A CA 1
ATOM 795 C C . ILE A 1 106 ? -14.298 -3.675 -0.178 1.00 98.50 106 ILE A C 1
ATOM 797 O O . ILE A 1 106 ? -14.809 -4.221 0.798 1.00 98.50 106 ILE A O 1
ATOM 801 N N . ALA A 1 107 ? -13.900 -4.369 -1.249 1.00 98.50 107 ALA A N 1
ATOM 802 C CA . ALA A 1 107 ? -14.089 -5.815 -1.378 1.00 98.50 107 ALA A CA 1
ATOM 803 C C . ALA A 1 107 ? -13.315 -6.623 -0.317 1.00 98.50 107 ALA A C 1
ATOM 805 O O . ALA A 1 107 ? -13.798 -7.652 0.147 1.00 98.50 107 ALA A O 1
ATOM 806 N N . ALA A 1 108 ? -12.147 -6.140 0.118 1.00 98.44 108 ALA A N 1
ATOM 807 C CA . ALA A 1 108 ? -11.358 -6.735 1.199 1.00 98.44 108 ALA A CA 1
ATOM 808 C C . ALA A 1 108 ? -11.960 -6.501 2.602 1.00 98.44 108 ALA A C 1
ATOM 810 O O . ALA A 1 108 ? -11.437 -7.012 3.596 1.00 98.44 108 ALA A O 1
ATOM 811 N N . GLY A 1 10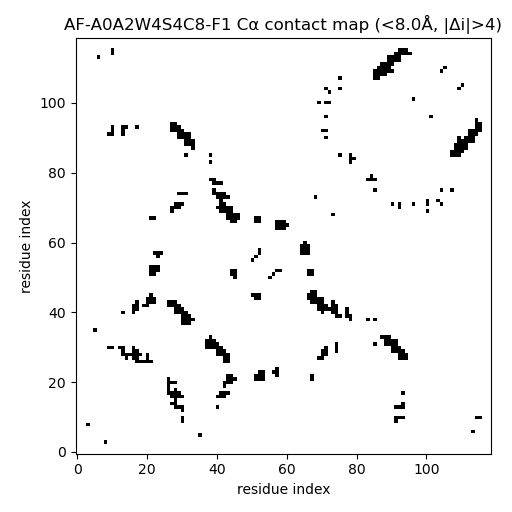9 ? -13.055 -5.739 2.703 1.00 98.44 109 GLY A N 1
ATOM 812 C CA . GLY A 1 109 ? -13.747 -5.455 3.956 1.00 98.44 109 GLY A CA 1
ATOM 813 C C . GLY A 1 109 ? -13.102 -4.349 4.792 1.00 98.44 109 GLY A C 1
ATOM 814 O O . GLY A 1 109 ? -13.307 -4.329 6.008 1.00 98.44 109 GLY A O 1
ATOM 815 N N . ILE A 1 110 ? -12.329 -3.447 4.177 1.00 98.62 110 ILE A N 1
ATOM 816 C CA . ILE A 1 110 ? -11.811 -2.246 4.845 1.00 98.62 110 ILE A CA 1
ATOM 817 C C . ILE A 1 110 ? -12.985 -1.342 5.232 1.00 98.62 110 ILE A C 1
ATOM 819 O O . ILE A 1 110 ? -13.807 -0.983 4.393 1.00 98.62 110 ILE A O 1
ATOM 823 N N . ALA A 1 111 ? -13.053 -0.966 6.508 1.00 98.31 111 ALA A N 1
ATOM 824 C CA . ALA A 1 111 ? -14.158 -0.189 7.068 1.00 98.31 111 ALA A CA 1
ATOM 825 C C . ALA A 1 111 ? -13.940 1.328 6.972 1.00 98.31 111 ALA A C 1
A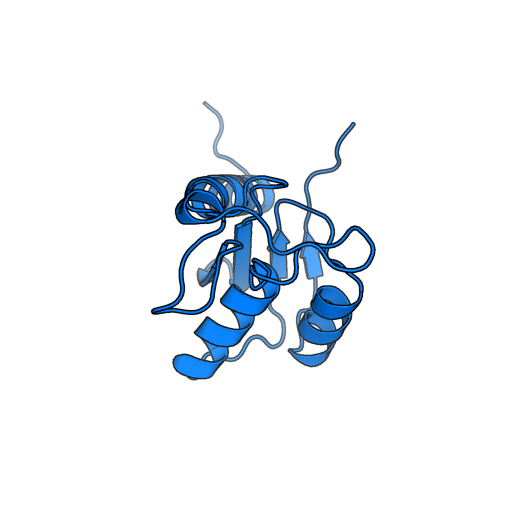TOM 827 O O . ALA A 1 111 ? -14.901 2.093 6.934 1.00 98.31 111 ALA A O 1
ATOM 828 N N . ARG A 1 112 ? -12.681 1.777 6.948 1.00 97.69 112 ARG A N 1
ATOM 829 C CA . ARG A 1 112 ? -12.318 3.201 6.909 1.00 97.69 112 ARG A CA 1
ATOM 830 C C . ARG A 1 112 ? -11.081 3.403 6.046 1.00 97.69 112 ARG A C 1
ATOM 832 O O . ARG A 1 112 ? -10.120 2.645 6.150 1.00 97.69 112 ARG A O 1
ATOM 839 N N . ILE A 1 113 ? -11.084 4.450 5.227 1.00 96.94 113 ILE A N 1
ATOM 840 C CA . ILE A 1 113 ? -9.900 4.923 4.505 1.00 96.94 113 ILE A CA 1
ATOM 841 C C . ILE A 1 113 ? -9.555 6.296 5.070 1.00 96.94 113 ILE A C 1
ATOM 843 O O . ILE A 1 113 ? -10.403 7.185 5.106 1.00 96.94 113 ILE A O 1
ATOM 847 N N . TRP A 1 114 ? -8.323 6.451 5.537 1.00 95.75 114 TRP A N 1
ATOM 848 C CA . TRP A 1 114 ? -7.802 7.679 6.110 1.00 95.75 114 TRP A CA 1
ATOM 849 C C . TRP A 1 114 ? -6.667 8.206 5.234 1.00 95.75 114 TRP A C 1
ATOM 851 O O . TRP A 1 114 ? -5.708 7.493 4.931 1.00 95.75 114 TRP A O 1
ATOM 861 N N . LYS A 1 115 ? -6.771 9.473 4.840 1.00 87.44 115 LYS A N 1
ATOM 862 C CA . LYS A 1 115 ? -5.738 10.206 4.105 1.00 87.44 115 LYS A CA 1
ATOM 863 C C . LYS A 1 115 ? -5.502 11.540 4.801 1.00 87.44 115 LYS A C 1
ATOM 865 O O . LYS A 1 115 ? -6.425 12.070 5.415 1.00 87.44 115 LYS A O 1
ATOM 870 N N . MET A 1 116 ? -4.315 12.117 4.635 1.00 72.94 116 MET A N 1
ATOM 871 C CA . MET A 1 116 ? -4.150 13.533 4.961 1.00 72.94 116 MET A CA 1
ATOM 872 C C . MET A 1 116 ? -4.917 14.375 3.948 1.00 72.94 116 MET A C 1
ATOM 874 O O . MET A 1 116 ? -4.882 14.110 2.740 1.00 72.94 116 MET A O 1
ATOM 878 N N . ASP A 1 117 ? -5.608 15.396 4.433 1.00 59.19 117 ASP A N 1
ATOM 879 C CA . ASP A 1 117 ? -6.106 16.447 3.565 1.00 59.19 117 ASP A CA 1
ATOM 880 C C . ASP A 1 117 ? -4.926 17.299 3.110 1.00 59.19 117 ASP A C 1
ATOM 882 O O . ASP A 1 117 ? -4.189 17.870 3.914 1.00 59.19 117 ASP A O 1
ATOM 886 N N . VAL A 1 118 ? -4.716 17.323 1.797 1.00 53.78 118 VAL A N 1
ATOM 887 C CA . VAL A 1 118 ? -3.806 18.276 1.173 1.00 53.78 118 VAL A CA 1
ATOM 888 C C . VAL A 1 118 ? -4.574 19.593 1.152 1.00 53.78 118 VAL A C 1
ATOM 890 O O . VAL A 1 118 ? -5.589 19.681 0.461 1.00 53.78 118 VAL A O 1
ATOM 893 N N . LYS A 1 119 ? -4.154 20.546 1.988 1.00 34.91 119 LYS A N 1
ATOM 894 C CA . LYS A 1 119 ? -4.575 21.944 1.852 1.00 34.91 119 LYS A CA 1
ATOM 895 C C . LYS A 1 119 ? -4.050 22.518 0.544 1.00 34.91 119 LYS A C 1
ATOM 897 O O . LYS A 1 119 ? -2.904 22.163 0.184 1.00 34.91 119 LYS A O 1
#

Solvent-accessible surface area (backbone atoms only — not comparable to full-atom values): 6572 Å² total; per-residue (Å²): 135,82,84,73,53,70,69,57,49,46,40,53,48,7,52,57,43,11,72,72,26,34,39,84,90,61,64,29,6,17,29,35,30,45,94,94,36,80,74,34,55,17,34,18,27,34,58,92,98,50,82,33,26,78,78,75,46,73,43,73,54,98,92,38,63,72,52,44,45,46,13,58,50,39,20,49,49,51,22,61,80,70,72,50,84,46,64,69,15,35,38,25,27,67,55,86,68,51,75,66,46,46,53,50,41,52,73,50,33,40,70,41,78,46,62,79,81,82,127

Sequence (119 aa):
MARPSWDEYFMELAQVVAKRSTCNRRKVGAVLVRDKRILTTGYNGSPPGLPHCTDVGCLMVDGHCVRAIHAEQNAIIQAALHGITLKGATCYVTSSPCVHCAKMLIAAGIARIWKMDVK